Protein AF-A0A402BIQ5-F1 (afdb_monomer_lite)

Radius of gyration: 14.06 Å; chains: 1; bounding box: 33×32×29 Å

Structure (mmCIF, N/CA/C/O backbone):
data_AF-A0A402BIQ5-F1
#
_entry.id   AF-A0A402BIQ5-F1
#
loop_
_atom_site.group_PDB
_atom_site.id
_atom_site.type_symbol
_atom_site.label_atom_id
_atom_site.label_alt_id
_atom_site.label_comp_id
_atom_site.label_asym_id
_atom_site.label_entity_id
_atom_site.label_seq_id
_atom_site.pdbx_PDB_ins_code
_atom_site.Cartn_x
_atom_site.Cartn_y
_atom_site.Cartn_z
_atom_site.occupancy
_atom_site.B_iso_or_equiv
_atom_site.auth_seq_id
_atom_site.auth_comp_id
_atom_site.auth_asym_id
_atom_site.auth_atom_id
_atom_site.pdbx_PDB_model_num
ATOM 1 N N . MET A 1 1 ? -15.929 -21.343 0.754 1.00 47.81 1 MET A N 1
ATOM 2 C CA . MET A 1 1 ? -15.787 -20.540 1.988 1.00 47.81 1 MET A CA 1
ATOM 3 C C . MET A 1 1 ? -16.184 -19.118 1.647 1.00 47.81 1 MET A C 1
ATOM 5 O O . MET A 1 1 ? -15.645 -18.595 0.682 1.00 47.81 1 MET A O 1
ATOM 9 N N . ALA A 1 2 ? -17.162 -18.535 2.343 1.00 50.44 2 ALA A N 1
ATOM 10 C CA . ALA A 1 2 ? -17.440 -17.105 2.205 1.00 50.44 2 ALA A CA 1
ATOM 11 C C . ALA A 1 2 ? -16.209 -16.314 2.687 1.00 50.44 2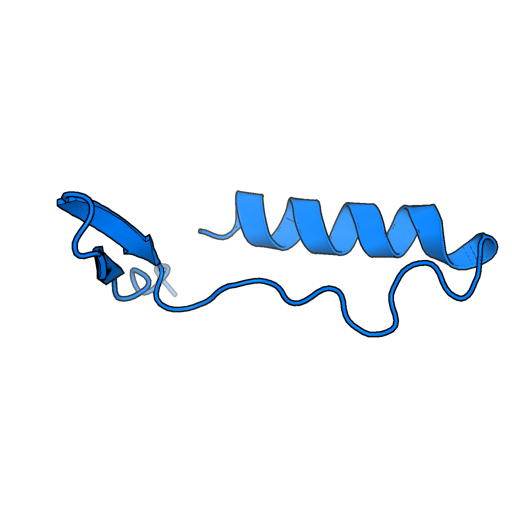 ALA A C 1
ATOM 13 O O . ALA A 1 2 ? -15.560 -16.776 3.631 1.00 50.44 2 ALA A O 1
ATOM 14 N N . PRO A 1 3 ? -15.847 -15.184 2.055 1.00 60.53 3 PRO A N 1
ATOM 15 C CA . PRO A 1 3 ? -14.737 -14.374 2.531 1.00 60.53 3 PRO A CA 1
ATOM 16 C C . PRO A 1 3 ? -15.068 -13.877 3.938 1.00 60.53 3 PRO A C 1
ATOM 18 O O . PRO A 1 3 ? -16.086 -13.221 4.158 1.00 60.53 3 PRO A O 1
ATOM 21 N N . THR A 1 4 ? -14.230 -14.230 4.907 1.00 67.75 4 THR A N 1
ATOM 22 C CA . THR A 1 4 ? -14.296 -13.649 6.244 1.00 67.75 4 THR A CA 1
ATOM 23 C C . THR A 1 4 ? -13.985 -12.164 6.092 1.00 67.75 4 THR A C 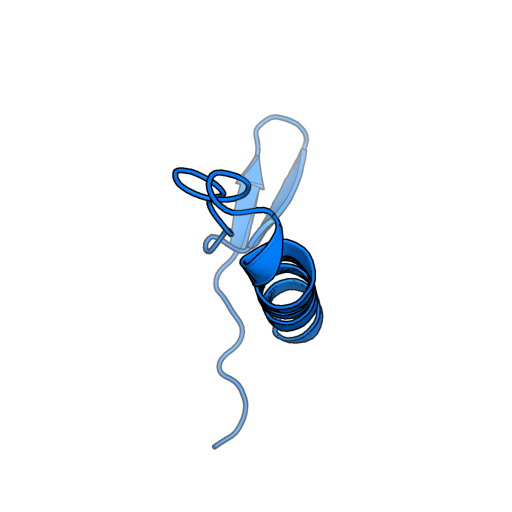1
ATOM 25 O O . THR A 1 4 ? -12.928 -11.819 5.567 1.00 67.75 4 THR A O 1
ATOM 28 N N . SER A 1 5 ? -14.900 -11.282 6.495 1.00 81.44 5 SER A N 1
ATOM 29 C CA . SER A 1 5 ? -14.667 -9.836 6.431 1.00 81.44 5 SER A CA 1
ATOM 30 C C . SER A 1 5 ? -13.377 -9.480 7.176 1.00 81.44 5 SER A C 1
ATOM 32 O O . SER A 1 5 ? -13.221 -9.877 8.336 1.00 81.44 5 SER A O 1
ATOM 34 N N . LEU A 1 6 ? -12.468 -8.740 6.532 1.00 88.69 6 LEU A N 1
ATOM 35 C CA . LEU A 1 6 ? -11.240 -8.271 7.173 1.00 88.69 6 LEU A CA 1
ATOM 36 C C . LEU A 1 6 ? -11.592 -7.341 8.347 1.00 88.69 6 LEU A C 1
ATOM 38 O O . LEU A 1 6 ? -12.414 -6.437 8.174 1.00 88.69 6 LEU A O 1
ATOM 42 N N . PRO A 1 7 ? -10.988 -7.522 9.535 1.00 93.69 7 PRO A N 1
ATOM 43 C CA . PRO A 1 7 ? -11.160 -6.579 10.631 1.00 93.69 7 PRO A CA 1
ATOM 44 C C . PRO A 1 7 ? -10.699 -5.172 10.234 1.00 93.69 7 PRO A C 1
ATOM 46 O O . PRO A 1 7 ? -9.768 -5.008 9.439 1.00 93.69 7 PRO A O 1
ATOM 49 N N . THR A 1 8 ? -11.314 -4.154 10.833 1.00 95.50 8 THR A N 1
ATOM 50 C CA . THR A 1 8 ? -10.988 -2.746 10.578 1.00 95.50 8 THR A CA 1
ATOM 51 C C . THR A 1 8 ? -10.616 -2.001 11.854 1.00 95.50 8 THR A C 1
ATOM 53 O O . THR A 1 8 ? -11.084 -2.348 12.938 1.00 95.50 8 THR A O 1
ATOM 56 N N . VAL A 1 9 ? -9.845 -0.924 11.719 1.00 96.94 9 VAL A N 1
ATOM 57 C CA . VAL A 1 9 ? -9.494 -0.003 12.806 1.00 96.94 9 VAL A CA 1
ATOM 58 C C . VAL A 1 9 ? -9.874 1.427 12.435 1.00 96.94 9 VAL A C 1
ATOM 60 O O . VAL A 1 9 ? -9.733 1.831 11.280 1.00 96.94 9 VAL A O 1
ATOM 63 N N . ARG A 1 10 ? -10.355 2.199 13.417 1.00 98.12 10 ARG A N 1
ATOM 64 C CA . ARG A 1 10 ? -10.587 3.638 13.264 1.00 98.12 10 ARG A CA 1
ATOM 65 C C . ARG A 1 10 ? -9.313 4.403 13.611 1.00 98.12 10 ARG A C 1
ATOM 67 O O . ARG A 1 10 ? -8.801 4.278 14.721 1.00 98.12 10 ARG A O 1
ATOM 74 N N . LEU A 1 11 ? -8.822 5.196 12.670 1.00 97.75 11 LEU A N 1
ATOM 75 C CA . LEU A 1 11 ? -7.684 6.085 12.863 1.00 97.75 11 LEU A CA 1
ATOM 76 C C . LEU A 1 11 ? -8.109 7.366 13.603 1.00 97.75 11 LEU A C 1
ATOM 78 O O . LEU A 1 11 ? -9.279 7.753 13.530 1.00 97.75 11 LEU A O 1
ATOM 82 N N . PRO A 1 12 ? -7.176 8.086 14.256 1.00 98.31 12 PRO A N 1
ATOM 83 C CA . PRO A 1 12 ? -7.459 9.397 14.846 1.00 98.31 12 PRO A CA 1
ATOM 84 C C . PRO A 1 12 ? -7.974 10.441 13.843 1.00 98.31 12 PRO A C 1
ATOM 86 O O . PRO A 1 12 ? -8.669 11.367 14.246 1.00 98.31 12 PRO A O 1
ATOM 89 N N . SER A 1 13 ? -7.678 10.284 12.544 1.00 97.81 13 SER A N 1
ATOM 90 C CA . SER A 1 13 ? -8.248 11.111 11.467 1.00 97.81 13 SER A CA 1
ATOM 91 C C . SER A 1 13 ? -9.758 10.916 11.280 1.00 97.81 13 SER A C 1
ATOM 93 O O . SER A 1 13 ? -10.402 11.729 10.628 1.00 97.81 13 SER A O 1
ATOM 95 N N . GLY A 1 14 ? -10.329 9.848 11.845 1.00 97.81 14 GLY A N 1
ATOM 96 C CA . GLY A 1 14 ? -11.722 9.448 11.668 1.00 97.81 14 GLY A CA 1
ATOM 97 C C . GLY A 1 14 ? -11.916 8.326 10.646 1.00 97.81 14 GLY A C 1
ATOM 98 O O . GLY A 1 14 ? -12.958 7.667 10.688 1.00 97.81 14 GLY A O 1
ATOM 99 N N . ASP A 1 15 ? -10.923 8.050 9.796 1.00 97.50 15 ASP A N 1
ATOM 100 C CA . ASP A 1 15 ? -10.998 7.008 8.766 1.00 97.50 15 ASP A CA 1
ATOM 101 C C . ASP A 1 15 ? -11.071 5.607 9.374 1.00 97.50 15 ASP A C 1
ATOM 103 O O . ASP A 1 15 ? -10.461 5.328 10.405 1.00 97.50 15 ASP A O 1
ATOM 107 N N . THR A 1 16 ? -11.810 4.705 8.729 1.00 96.69 16 THR A N 1
ATOM 108 C CA . THR A 1 16 ? -11.846 3.281 9.088 1.00 96.69 16 THR A CA 1
ATOM 109 C C . THR A 1 16 ? -11.160 2.485 7.990 1.00 96.69 16 THR A C 1
ATOM 111 O O . THR A 1 16 ? -11.611 2.514 6.849 1.00 96.69 16 THR A O 1
ATOM 114 N N . ILE A 1 17 ? -10.071 1.796 8.327 1.00 94.50 17 ILE A N 1
ATOM 115 C CA . ILE A 1 17 ? -9.239 1.061 7.364 1.00 94.50 17 ILE A CA 1
A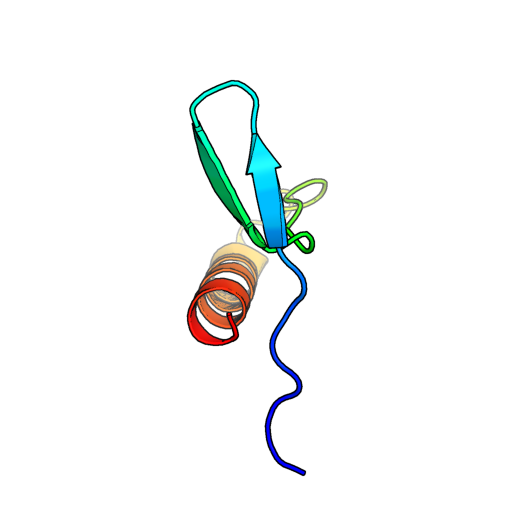TOM 116 C C . ILE A 1 17 ? -9.110 -0.410 7.757 1.00 94.50 17 ILE A C 1
ATOM 118 O O . ILE A 1 17 ? -9.249 -0.748 8.935 1.00 94.50 17 ILE A O 1
ATOM 122 N N . ALA A 1 18 ? -8.815 -1.286 6.793 1.00 94.38 18 ALA A N 1
ATOM 123 C CA . ALA A 1 18 ? -8.458 -2.673 7.080 1.00 94.38 18 ALA A CA 1
ATOM 124 C C . ALA A 1 18 ? -7.201 -2.737 7.961 1.00 94.38 18 ALA A C 1
ATOM 126 O O . ALA A 1 18 ? -6.262 -1.960 7.786 1.00 94.38 18 ALA A O 1
ATOM 127 N N . VAL A 1 19 ? -7.164 -3.686 8.899 1.00 95.44 19 VAL A N 1
ATOM 128 C CA . VAL A 1 19 ? -5.987 -3.882 9.768 1.00 95.44 19 VAL A CA 1
ATOM 129 C C . VAL A 1 19 ? -4.794 -4.502 9.031 1.00 95.44 19 VAL A C 1
ATOM 131 O O . VAL A 1 19 ? -3.675 -4.470 9.536 1.00 95.44 19 VAL A O 1
ATOM 134 N N . LEU A 1 20 ? -5.029 -5.075 7.847 1.00 94.12 20 LEU A N 1
ATOM 135 C CA . LEU A 1 20 ? -4.009 -5.674 6.993 1.00 94.12 20 LEU A CA 1
ATOM 136 C C . LEU A 1 20 ? -3.653 -4.716 5.849 1.00 94.12 20 LEU A C 1
ATOM 138 O O . LEU A 1 20 ? -4.490 -4.436 4.996 1.00 94.12 20 LEU A O 1
ATOM 142 N N . GLY A 1 21 ? -2.404 -4.247 5.823 1.00 94.25 21 GLY A N 1
ATOM 143 C CA . GLY A 1 21 ? -1.848 -3.438 4.734 1.00 94.25 21 GLY A CA 1
ATOM 144 C C . GLY A 1 21 ? -0.870 -4.211 3.841 1.00 94.25 21 GLY A C 1
ATOM 145 O O . GLY A 1 21 ? -0.575 -5.382 4.081 1.00 94.25 21 GLY A O 1
ATOM 146 N N . GLN A 1 22 ? -0.322 -3.535 2.827 1.00 97.31 22 GLN A N 1
ATOM 147 C CA . GLN A 1 22 ? 0.715 -4.076 1.941 1.00 97.31 22 GLN A CA 1
ATOM 148 C C . GLN A 1 22 ? 2.006 -3.261 2.070 1.00 97.31 22 GLN A C 1
ATOM 150 O O . GLN A 1 22 ? 2.051 -2.092 1.693 1.00 97.31 22 GLN A O 1
ATOM 155 N N . GLY A 1 23 ? 3.056 -3.876 2.617 1.00 97.25 23 GLY A N 1
ATOM 156 C CA . GLY A 1 23 ? 4.387 -3.272 2.681 1.00 97.25 23 GLY A CA 1
ATOM 157 C C . GLY A 1 23 ? 5.123 -3.356 1.341 1.00 97.25 23 GLY A C 1
ATOM 158 O O . GLY A 1 23 ? 4.895 -4.275 0.558 1.00 97.25 23 GLY A O 1
ATOM 159 N N . THR A 1 24 ? 6.034 -2.413 1.097 1.00 98.00 24 THR A N 1
ATOM 160 C CA . THR A 1 24 ? 6.809 -2.320 -0.156 1.00 98.00 24 THR A CA 1
ATOM 161 C C . THR A 1 24 ? 8.322 -2.411 0.056 1.00 98.00 24 THR A C 1
ATOM 163 O O . THR A 1 24 ? 9.088 -2.152 -0.869 1.00 98.00 24 THR A O 1
ATOM 166 N N . TRP A 1 25 ? 8.782 -2.747 1.265 1.00 98.00 25 TRP A N 1
ATOM 167 C CA . TRP A 1 25 ? 10.210 -2.943 1.523 1.00 98.00 25 TRP A CA 1
ATOM 168 C C . TRP A 1 25 ? 10.760 -4.075 0.644 1.00 98.00 25 TRP A C 1
ATOM 170 O O . TRP A 1 25 ? 10.164 -5.150 0.582 1.00 98.00 25 TRP A O 1
ATOM 180 N N . GLY A 1 26 ? 11.881 -3.831 -0.037 1.00 97.69 26 GLY A N 1
ATOM 181 C CA . GLY A 1 26 ? 12.487 -4.778 -0.978 1.00 97.69 26 GLY A CA 1
ATOM 182 C C . GLY A 1 26 ? 11.838 -4.832 -2.369 1.00 97.69 26 GLY A C 1
ATOM 183 O O . GLY A 1 26 ? 12.250 -5.640 -3.198 1.00 97.69 26 GLY A O 1
ATOM 184 N N . MET A 1 27 ? 10.824 -4.004 -2.648 1.00 98.19 27 MET A N 1
ATOM 185 C CA . MET A 1 27 ? 10.304 -3.825 -4.010 1.00 98.19 27 MET A CA 1
ATOM 186 C C . MET A 1 27 ? 11.147 -2.814 -4.796 1.00 98.19 27 MET A C 1
ATOM 188 O O . MET A 1 27 ? 11.788 -1.943 -4.211 1.00 98.19 27 MET A O 1
ATOM 192 N N . ALA A 1 28 ? 11.093 -2.891 -6.127 1.00 97.69 28 ALA A N 1
ATOM 193 C CA . ALA A 1 28 ? 11.822 -2.032 -7.064 1.00 97.69 28 ALA A CA 1
ATOM 194 C C . ALA A 1 28 ? 13.359 -2.171 -7.038 1.00 97.69 28 ALA A C 1
ATOM 196 O O . ALA A 1 28 ? 14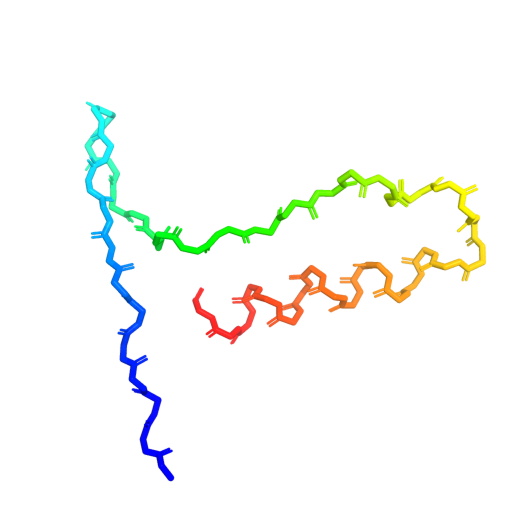.056 -1.379 -7.672 1.00 97.69 28 ALA A O 1
ATOM 197 N N . GLU A 1 29 ? 13.890 -3.204 -6.380 1.00 98.19 29 GLU A N 1
ATOM 198 C CA . GLU A 1 29 ? 15.322 -3.537 -6.405 1.00 98.19 29 GLU A CA 1
ATOM 199 C C . GLU A 1 29 ? 15.749 -4.186 -7.735 1.00 98.19 29 GLU A C 1
ATOM 201 O O . GLU A 1 29 ? 16.893 -4.047 -8.164 1.00 98.19 29 GLU A O 1
ATOM 206 N N . ASP A 1 30 ? 14.824 -4.867 -8.424 1.00 98.31 30 ASP A N 1
ATOM 207 C CA . ASP A 1 30 ? 15.051 -5.489 -9.731 1.00 98.31 30 ASP A CA 1
ATOM 208 C C . ASP A 1 30 ? 14.001 -5.026 -10.749 1.00 98.31 30 ASP A C 1
ATOM 210 O O . ASP A 1 30 ? 12.819 -5.368 -10.665 1.00 98.31 30 ASP A O 1
ATOM 214 N N . ALA A 1 31 ? 14.444 -4.297 -11.777 1.00 97.75 31 ALA A N 1
ATOM 215 C CA . ALA A 1 31 ? 13.576 -3.773 -12.832 1.00 97.75 31 ALA A CA 1
ATOM 216 C C . ALA A 1 31 ? 12.780 -4.864 -13.575 1.00 97.75 31 ALA A C 1
ATOM 218 O O . ALA A 1 31 ? 11.689 -4.593 -1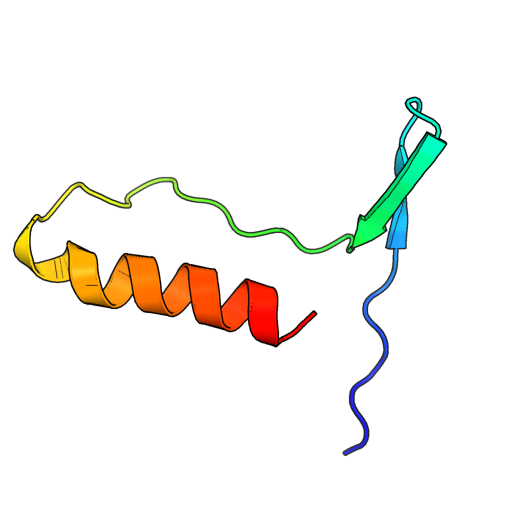4.086 1.00 97.75 31 ALA A O 1
ATOM 219 N N . ARG A 1 32 ? 13.286 -6.104 -13.617 1.00 98.38 32 ARG A N 1
ATOM 220 C CA . ARG A 1 32 ? 12.598 -7.246 -14.240 1.00 98.38 32 ARG A CA 1
ATOM 221 C C . ARG A 1 32 ? 11.341 -7.644 -13.461 1.00 98.38 32 ARG A C 1
ATOM 223 O O . ARG A 1 32 ? 10.381 -8.105 -14.073 1.00 98.38 32 ARG A O 1
ATOM 230 N N . ARG A 1 33 ? 11.311 -7.395 -12.145 1.00 98.25 33 ARG A N 1
ATOM 231 C CA . ARG A 1 33 ? 10.206 -7.750 -11.235 1.00 98.25 33 ARG A CA 1
ATOM 232 C C . ARG A 1 33 ? 9.094 -6.706 -11.176 1.00 98.25 33 ARG A C 1
ATOM 234 O O . ARG A 1 33 ? 8.018 -6.986 -10.654 1.00 98.25 33 ARG A O 1
ATOM 241 N N . ARG A 1 34 ? 9.285 -5.535 -11.794 1.00 98.25 34 ARG A N 1
ATOM 242 C CA . ARG A 1 34 ? 8.325 -4.415 -11.767 1.00 98.25 34 ARG A CA 1
ATOM 243 C C . ARG A 1 34 ? 6.881 -4.832 -12.073 1.00 98.25 34 ARG A C 1
ATOM 245 O O . ARG A 1 34 ? 5.946 -4.341 -11.447 1.00 98.25 34 ARG A O 1
ATOM 252 N N . LYS A 1 35 ? 6.671 -5.695 -13.076 1.00 98.56 35 LYS A N 1
ATOM 253 C CA . LYS A 1 35 ? 5.316 -6.138 -13.461 1.00 98.56 35 LYS A CA 1
ATOM 254 C C . LYS A 1 35 ? 4.657 -6.979 -12.365 1.00 98.56 35 LYS A C 1
ATOM 256 O O . LYS A 1 35 ? 3.466 -6.815 -12.118 1.00 98.56 35 LYS A O 1
ATOM 261 N N . GLU A 1 36 ? 5.428 -7.848 -11.723 1.00 98.44 36 GLU A N 1
ATOM 262 C CA . GLU A 1 36 ? 4.966 -8.753 -10.668 1.00 98.44 36 GLU A CA 1
ATOM 263 C C . GLU A 1 36 ? 4.659 -7.983 -9.384 1.00 98.44 36 GLU A C 1
ATOM 265 O O . GLU A 1 36 ? 3.611 -8.189 -8.781 1.00 98.44 36 GLU A O 1
ATOM 270 N N . GLU A 1 37 ? 5.516 -7.033 -9.010 1.00 98.56 37 GLU A N 1
ATOM 271 C CA . GLU A 1 37 ? 5.316 -6.177 -7.834 1.00 98.56 37 GLU A CA 1
ATOM 272 C C . GLU A 1 37 ? 4.039 -5.334 -7.964 1.00 98.56 37 GLU A C 1
ATOM 274 O O . GLU A 1 37 ? 3.217 -5.290 -7.050 1.00 98.56 37 GLU A O 1
ATOM 279 N N . ILE A 1 38 ? 3.804 -4.741 -9.142 1.00 98.44 38 ILE A N 1
ATOM 280 C CA . IL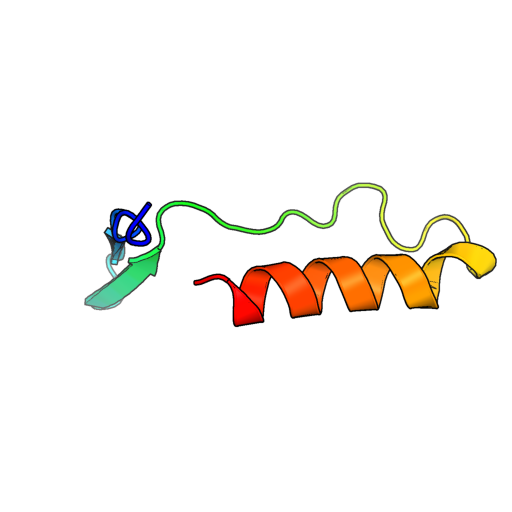E A 1 38 ? 2.554 -4.020 -9.433 1.00 98.44 38 ILE A CA 1
ATOM 281 C C . ILE A 1 38 ? 1.347 -4.964 -9.362 1.00 98.44 38 ILE A C 1
ATOM 283 O O . ILE A 1 38 ? 0.298 -4.582 -8.838 1.00 98.44 38 ILE A O 1
ATOM 287 N N . ALA A 1 39 ? 1.467 -6.182 -9.897 1.00 98.38 39 ALA A N 1
ATOM 288 C CA . ALA A 1 39 ? 0.394 -7.166 -9.835 1.00 98.38 39 ALA A CA 1
ATOM 289 C C . ALA A 1 39 ? 0.076 -7.571 -8.385 1.00 98.38 39 ALA A C 1
ATOM 291 O O . ALA A 1 39 ? -1.098 -7.677 -8.042 1.00 98.38 39 ALA A O 1
ATOM 292 N N . ALA A 1 40 ? 1.087 -7.713 -7.523 1.00 97.94 40 ALA A N 1
ATOM 293 C CA . ALA A 1 40 ? 0.911 -8.036 -6.109 1.00 97.94 40 ALA A CA 1
ATOM 294 C C . ALA A 1 40 ? 0.163 -6.929 -5.343 1.00 97.94 40 ALA A C 1
ATOM 296 O O . ALA A 1 40 ? -0.753 -7.220 -4.572 1.00 97.94 40 ALA A O 1
ATOM 297 N N . LEU A 1 41 ? 0.492 -5.656 -5.590 1.00 97.81 41 LEU A N 1
ATOM 298 C CA . LEU A 1 41 ? -0.231 -4.521 -4.999 1.00 97.81 41 LEU A CA 1
ATOM 299 C C . LEU A 1 41 ? -1.688 -4.471 -5.474 1.00 97.81 41 LEU A C 1
ATOM 301 O O . LEU A 1 41 ? -2.609 -4.369 -4.672 1.00 97.81 41 LEU A O 1
ATOM 305 N N . ARG A 1 42 ? -1.928 -4.626 -6.781 1.00 97.88 42 ARG A N 1
ATOM 306 C CA . ARG A 1 42 ? -3.297 -4.667 -7.327 1.00 97.88 42 ARG A CA 1
ATOM 307 C C . ARG A 1 42 ? -4.110 -5.828 -6.767 1.00 97.88 42 ARG A C 1
ATOM 309 O O . ARG A 1 42 ? -5.294 -5.662 -6.503 1.00 97.88 42 ARG A O 1
ATOM 316 N N . LEU A 1 43 ? -3.487 -6.992 -6.595 1.00 96.56 43 LEU A N 1
ATOM 317 C CA . LEU A 1 43 ? -4.147 -8.158 -6.023 1.00 96.56 43 LEU A CA 1
ATOM 318 C C . LEU A 1 43 ? -4.635 -7.881 -4.600 1.00 96.56 43 LEU A C 1
ATOM 320 O O . LEU A 1 43 ? -5.777 -8.211 -4.295 1.00 96.56 43 LEU A O 1
ATOM 324 N N . GLY A 1 44 ? -3.806 -7.264 -3.755 1.00 93.31 44 GLY A N 1
ATOM 325 C CA . GLY A 1 44 ? -4.209 -6.928 -2.389 1.00 93.31 44 GLY A CA 1
ATOM 326 C C . GLY A 1 44 ? -5.367 -5.936 -2.351 1.00 93.31 44 GLY A C 1
ATOM 327 O O . GLY A 1 44 ? -6.355 -6.216 -1.683 1.00 93.31 44 GLY A O 1
ATOM 328 N N . LEU A 1 45 ? -5.308 -4.865 -3.153 1.00 93.50 45 LEU A N 1
ATOM 329 C CA . LEU A 1 45 ? -6.407 -3.894 -3.283 1.00 93.50 45 LEU A CA 1
ATOM 330 C C . LEU A 1 45 ? -7.716 -4.522 -3.790 1.00 93.50 45 LEU A C 1
ATOM 332 O O . LEU A 1 45 ? -8.795 -4.120 -3.378 1.00 93.50 45 LEU A O 1
ATOM 336 N N . ASN A 1 46 ? -7.640 -5.511 -4.683 1.00 93.00 46 ASN A N 1
ATOM 337 C CA . ASN A 1 46 ? -8.826 -6.221 -5.175 1.00 93.00 46 ASN A CA 1
ATOM 338 C C . ASN A 1 46 ? -9.374 -7.252 -4.172 1.00 93.00 46 ASN A C 1
ATOM 340 O O . ASN A 1 46 ? -10.485 -7.746 -4.360 1.00 93.00 46 ASN A O 1
ATOM 344 N N . SER A 1 47 ? -8.584 -7.630 -3.162 1.00 87.25 47 SER A N 1
ATOM 345 C CA . SER A 1 47 ? -8.923 -8.676 -2.188 1.00 87.25 47 SER A CA 1
ATOM 346 C C . SER A 1 47 ? -9.467 -8.126 -0.863 1.00 87.25 47 SER A C 1
ATOM 348 O O . SER A 1 47 ? -9.778 -8.927 0.021 1.00 87.25 47 SER A O 1
ATOM 350 N N . GLY A 1 48 ? -9.579 -6.800 -0.709 1.00 67.75 48 GLY A N 1
ATOM 351 C CA . GLY A 1 48 ? -10.068 -6.152 0.511 1.00 67.75 48 GLY A CA 1
ATOM 352 C C . GLY A 1 48 ? -10.461 -4.702 0.305 1.00 67.75 48 GLY A C 1
ATOM 353 O O . GLY A 1 48 ? -9.534 -3.866 0.254 1.00 67.75 48 GLY A O 1
#

pLDDT: mean 92.29, std 12.15, range [47.81, 98.56]

Organism: NCBI:txid2014873

Secondary structure (DSSP, 8-state):
-PPPPPPEEE-TTS-EEES-----TTTTS-GGGHHHHHHHHHHHHHT-

Sequence (48 aa):
MAPTSLPTVRLPSGDTIAVLGQGTWGMAEDARRRKEEIAALRLGLNSG

Foldseek 3Di:
DPDDDADWDQDPVRDIGGPDDDDCPPPPPDPVCVVVSVVVNVVVVVSD